Protein AF-A0A7C5KP78-F1 (afdb_monomer)

Radius of gyration: 16.14 Å; Cα contacts (8 Å, |Δi|>4): 33; chains: 1; bounding box: 38×17×43 Å

Secondary structure (DSSP, 8-state):
---PPPPPP-TT-------HHHHHHHHHHHSS--B-TTT--B-HHHHHHHHHHHHH-

Structure (mmCIF, N/CA/C/O backbone):
data_AF-A0A7C5KP78-F1
#
_entry.id   AF-A0A7C5KP78-F1
#
loop_
_atom_site.group_PDB
_atom_site.id
_atom_site.type_symbol
_atom_site.label_atom_id
_atom_site.label_alt_id
_atom_site.label_comp_id
_atom_site.label_asym_id
_atom_site.label_entity_id
_atom_site.label_seq_id
_atom_site.pdbx_PDB_ins_code
_atom_site.Cartn_x
_atom_site.Cartn_y
_atom_site.Cartn_z
_atom_site.occupancy
_atom_site.B_iso_or_equiv
_atom_site.auth_seq_id
_atom_site.auth_comp_id
_atom_site.auth_asym_id
_atom_site.auth_atom_id
_atom_site.pdbx_PDB_model_num
ATOM 1 N N . MET A 1 1 ? 13.973 3.511 26.318 1.00 57.12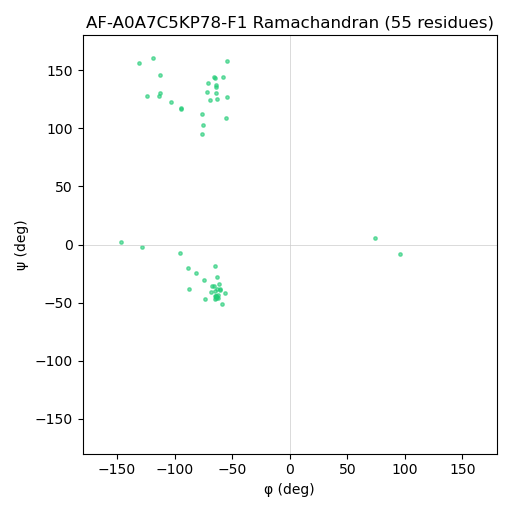 1 MET A N 1
ATOM 2 C CA . MET A 1 1 ? 12.856 3.885 25.426 1.00 57.12 1 MET A CA 1
ATOM 3 C C . MET A 1 1 ? 11.604 3.255 26.006 1.00 57.12 1 MET A C 1
ATOM 5 O O . MET A 1 1 ? 11.457 2.045 25.921 1.00 57.12 1 MET A O 1
ATOM 9 N N . THR A 1 2 ? 10.789 4.021 26.723 1.00 57.72 2 THR A N 1
ATOM 10 C CA . THR A 1 2 ? 9.594 3.484 27.386 1.00 57.72 2 THR A CA 1
ATOM 11 C C . THR A 1 2 ? 8.520 3.270 26.325 1.00 57.72 2 THR A C 1
ATOM 13 O O . THR A 1 2 ? 8.068 4.231 25.709 1.00 57.72 2 THR A O 1
ATOM 16 N N . GLN A 1 3 ? 8.169 2.016 26.048 1.00 57.34 3 GLN A N 1
ATOM 17 C CA . GLN A 1 3 ? 7.119 1.678 25.094 1.00 57.34 3 GLN A CA 1
ATOM 18 C C . GLN A 1 3 ? 5.757 1.953 25.737 1.00 57.34 3 GLN A C 1
ATOM 20 O O . GLN A 1 3 ? 5.296 1.195 26.586 1.00 57.34 3 GLN A O 1
ATOM 25 N N . THR A 1 4 ? 5.128 3.065 25.365 1.00 69.50 4 THR A N 1
ATOM 26 C CA . THR A 1 4 ? 3.748 3.373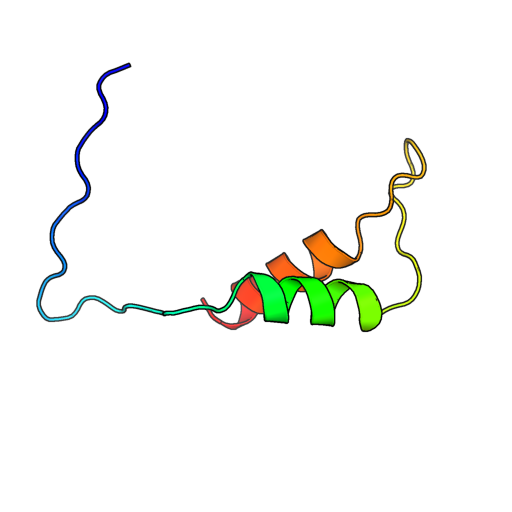 25.758 1.00 69.50 4 THR A CA 1
ATOM 27 C C . THR A 1 4 ? 2.805 2.401 25.050 1.00 69.50 4 THR A C 1
ATOM 29 O O . THR A 1 4 ? 2.835 2.294 23.823 1.00 69.50 4 THR A O 1
ATOM 32 N N . ALA A 1 5 ? 1.980 1.678 25.808 1.00 77.19 5 ALA A N 1
ATOM 33 C CA . ALA A 1 5 ? 0.965 0.795 25.241 1.00 77.19 5 ALA A CA 1
ATOM 34 C C . ALA A 1 5 ? -0.100 1.606 24.465 1.00 77.19 5 ALA A C 1
ATOM 36 O O . ALA A 1 5 ? -0.441 2.716 24.887 1.00 77.19 5 ALA A O 1
ATOM 37 N N . PRO A 1 6 ? -0.632 1.090 23.339 1.00 81.94 6 PRO A N 1
ATOM 38 C CA . PRO A 1 6 ? -1.639 1.795 22.548 1.00 81.94 6 PRO A CA 1
ATOM 39 C C . PRO A 1 6 ? -2.957 1.965 23.323 1.00 81.94 6 PRO A C 1
ATOM 41 O O . PRO A 1 6 ? -3.372 1.082 24.074 1.00 81.94 6 PRO A O 1
ATOM 44 N N . ARG A 1 7 ? -3.629 3.109 23.126 1.00 88.69 7 ARG A N 1
ATOM 45 C CA . ARG A 1 7 ? -4.943 3.402 23.726 1.00 88.69 7 ARG A CA 1
ATOM 46 C C .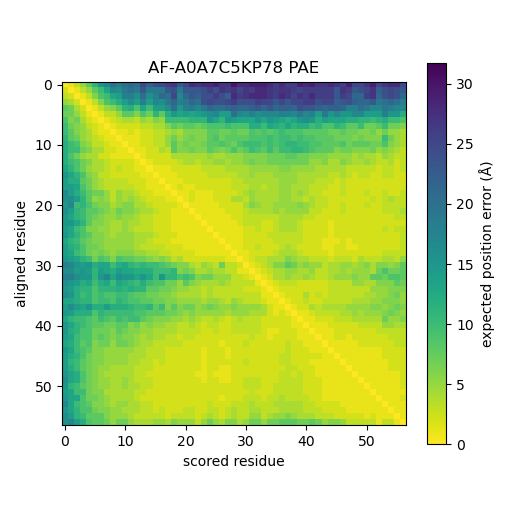 ARG A 1 7 ? -6.001 2.416 23.191 1.00 88.69 7 ARG A C 1
ATOM 48 O O . ARG A 1 7 ? -6.037 2.203 21.979 1.00 88.69 7 ARG A O 1
ATOM 55 N N . PRO A 1 8 ? -6.902 1.879 24.038 1.00 90.38 8 PRO A N 1
ATOM 56 C CA . PRO A 1 8 ? -8.054 1.100 23.579 1.00 90.38 8 PRO A CA 1
ATOM 57 C C . PRO A 1 8 ? -8.953 1.900 22.629 1.00 90.38 8 PRO A C 1
ATOM 59 O O . PRO A 1 8 ? -9.146 3.099 22.837 1.00 90.38 8 PRO A O 1
ATOM 62 N N . VAL A 1 9 ? -9.526 1.234 21.624 1.00 92.31 9 VAL A N 1
ATOM 63 C CA . VAL A 1 9 ? -10.525 1.820 20.713 1.00 92.31 9 VAL A CA 1
ATOM 64 C C . VAL A 1 9 ? -11.780 2.192 21.506 1.00 92.31 9 VAL A C 1
ATOM 66 O O . VAL A 1 9 ? -12.235 1.409 22.340 1.00 92.31 9 VAL A O 1
ATOM 69 N N . GLN A 1 10 ? -12.323 3.381 21.260 1.00 94.62 10 GLN A N 1
ATOM 70 C CA . GLN A 1 10 ? -13.487 3.933 21.954 1.00 94.62 10 GLN A CA 1
ATOM 71 C C . GLN A 1 10 ? -14.646 4.197 20.984 1.00 94.62 10 GLN A C 1
ATOM 73 O O . GLN A 1 10 ? -14.428 4.314 19.774 1.00 94.62 10 GLN A O 1
ATOM 78 N N . PRO A 1 11 ? -15.888 4.322 21.487 1.00 93.44 11 PRO A N 1
ATOM 79 C CA . PRO A 1 11 ? -17.018 4.746 20.668 1.00 93.44 11 PRO A CA 1
ATOM 80 C C . PRO A 1 11 ? -16.726 6.078 19.962 1.00 93.44 11 PRO A C 1
ATOM 82 O O . PRO A 1 11 ? -16.352 7.055 20.608 1.00 93.44 11 PRO A O 1
ATOM 85 N N . GLY A 1 12 ? -16.897 6.108 18.638 1.00 92.31 12 GLY A N 1
ATOM 86 C CA . GLY A 1 12 ? -16.598 7.271 17.794 1.00 92.31 12 GLY A CA 1
ATOM 87 C C . GLY A 1 12 ? -15.216 7.258 17.128 1.00 92.31 12 GLY A C 1
ATOM 88 O O . GLY A 1 12 ? -14.973 8.092 16.261 1.00 92.31 12 GLY A O 1
ATOM 89 N N . ASP A 1 13 ? -14.326 6.318 17.467 1.00 93.81 13 ASP A N 1
ATOM 90 C CA . ASP A 1 13 ? -13.060 6.142 16.744 1.00 93.81 13 ASP A CA 1
ATOM 91 C C . ASP A 1 13 ? -13.301 5.544 15.341 1.00 93.81 13 ASP A C 1
ATOM 93 O O . ASP A 1 13 ? -14.083 4.607 15.165 1.00 93.81 13 ASP A O 1
ATOM 97 N N . HIS A 1 14 ? -12.581 6.051 14.335 1.00 91.38 14 HIS A N 1
ATOM 98 C CA . HIS A 1 14 ? -12.607 5.522 12.969 1.00 91.38 14 HIS A CA 1
ATOM 99 C C . HIS A 1 14 ? -11.457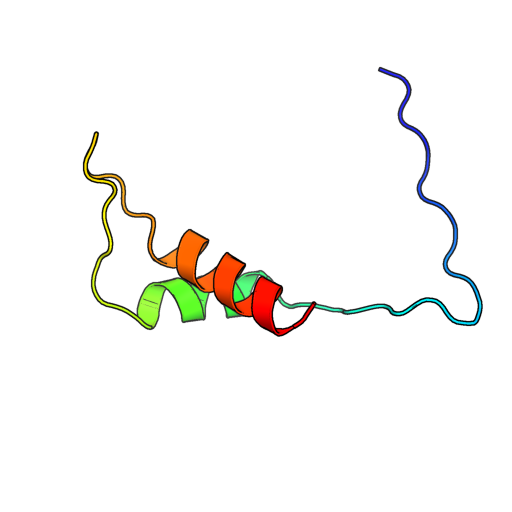 4.529 12.772 1.00 91.38 14 HIS A C 1
ATOM 101 O O . HIS A 1 14 ? -10.285 4.901 12.848 1.00 91.38 14 HIS A O 1
ATOM 107 N N . VAL A 1 15 ? -11.791 3.264 12.510 1.00 92.00 15 VAL A N 1
ATOM 108 C CA . VAL A 1 15 ? -10.813 2.182 12.325 1.00 92.00 15 VAL A CA 1
ATOM 109 C C . VAL A 1 15 ? -10.852 1.682 10.885 1.00 92.00 15 VAL A C 1
ATOM 111 O O . VAL A 1 15 ? -11.907 1.302 10.382 1.00 92.00 15 VAL A O 1
ATOM 114 N N . TYR A 1 16 ? -9.683 1.634 10.246 1.00 92.56 16 TYR A N 1
ATOM 115 C CA . TYR A 1 16 ? -9.503 1.093 8.901 1.00 92.56 16 TYR A CA 1
ATOM 116 C C . TYR A 1 16 ? -8.663 -0.183 8.956 1.00 92.56 16 TYR A C 1
ATOM 118 O O . TYR A 1 16 ? -7.580 -0.193 9.541 1.00 92.56 16 TYR A O 1
ATOM 126 N N . LEU A 1 17 ? -9.142 -1.248 8.313 1.00 93.62 17 LEU A N 1
ATOM 127 C CA . LEU A 1 17 ? -8.375 -2.472 8.091 1.00 93.62 17 LEU A CA 1
ATOM 128 C C . LEU A 1 17 ? -7.888 -2.494 6.640 1.00 93.62 17 LEU A C 1
ATOM 130 O O . LEU A 1 17 ? -8.696 -2.420 5.716 1.00 93.62 17 LEU A O 1
ATOM 134 N N . ILE A 1 18 ? -6.573 -2.584 6.442 1.00 92.94 18 ILE A N 1
ATOM 135 C CA . ILE A 1 18 ? -5.945 -2.491 5.120 1.00 92.94 18 ILE A CA 1
ATOM 136 C C . ILE A 1 18 ? -5.104 -3.743 4.862 1.00 92.94 18 ILE A C 1
ATOM 138 O O . ILE A 1 18 ? -4.227 -4.077 5.658 1.00 92.94 18 ILE A O 1
ATOM 142 N N . ASP A 1 19 ? -5.321 -4.399 3.720 1.00 95.06 19 ASP A N 1
ATOM 143 C CA . ASP A 1 19 ? -4.396 -5.412 3.203 1.00 95.06 19 ASP A CA 1
ATOM 144 C C . ASP A 1 19 ? -3.172 -4.727 2.583 1.00 95.06 19 ASP A C 1
ATOM 146 O O . ASP A 1 19 ? -3.167 -4.325 1.416 1.00 95.06 1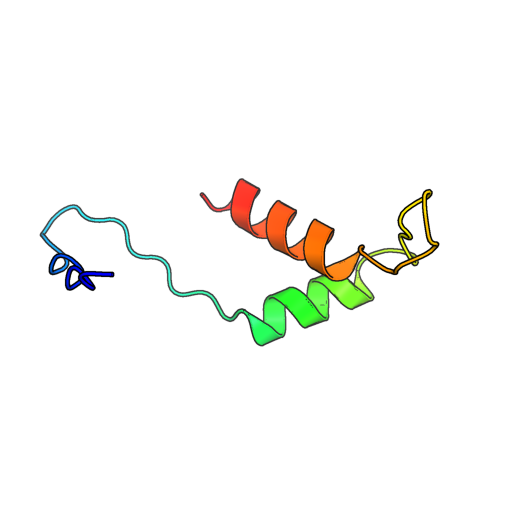9 ASP A O 1
ATOM 150 N N . GLY A 1 20 ? -2.117 -4.594 3.386 1.00 93.44 20 GLY A N 1
ATOM 151 C CA . GLY A 1 20 ? -0.865 -3.989 2.944 1.00 93.44 20 GLY A CA 1
ATOM 152 C C . GLY A 1 20 ? -0.192 -4.754 1.802 1.00 93.44 20 GLY A C 1
ATOM 153 O O . GLY A 1 20 ? 0.400 -4.129 0.922 1.00 93.44 20 GLY A O 1
ATOM 154 N N . SER A 1 21 ? -0.310 -6.084 1.779 1.00 95.00 21 SER A N 1
ATOM 155 C CA . SER A 1 21 ? 0.383 -6.939 0.810 1.00 95.00 21 SER A CA 1
ATOM 156 C C . SER A 1 21 ? -0.234 -6.840 -0.587 1.00 95.00 21 SER A C 1
ATOM 158 O O . SER A 1 21 ? 0.473 -6.593 -1.568 1.00 95.00 21 SER A O 1
ATOM 160 N N . GLY A 1 22 ? -1.563 -6.917 -0.681 1.00 93.88 22 GLY A N 1
ATOM 161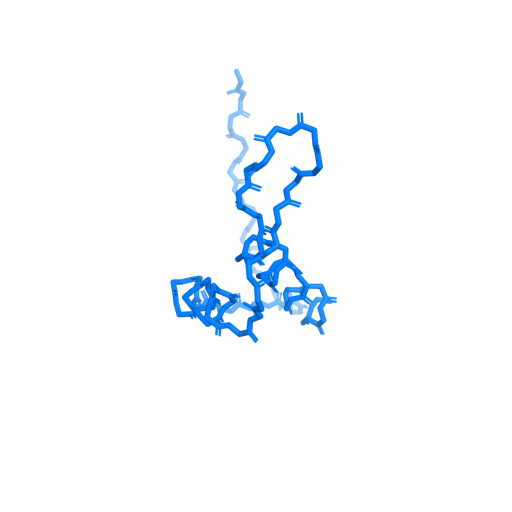 C CA . GLY A 1 22 ? -2.279 -6.713 -1.934 1.00 93.88 22 GLY A CA 1
ATOM 162 C C . GLY A 1 22 ? -2.118 -5.285 -2.452 1.00 93.88 22 GLY A C 1
ATOM 163 O O . GLY A 1 22 ? -1.902 -5.072 -3.648 1.00 93.88 22 GLY A O 1
ATOM 164 N N . TYR A 1 23 ? -2.150 -4.288 -1.563 1.00 93.69 23 TYR A N 1
ATOM 165 C CA . TYR A 1 23 ? -1.969 -2.889 -1.952 1.00 93.69 23 TYR A CA 1
ATOM 166 C C . TYR A 1 23 ? -0.565 -2.608 -2.498 1.00 93.69 23 TYR A C 1
ATOM 168 O O . TYR A 1 23 ? -0.447 -1.983 -3.555 1.00 93.69 23 TYR A O 1
ATOM 176 N N . ILE A 1 24 ? 0.498 -3.070 -1.829 1.00 94.38 24 ILE A N 1
ATOM 177 C CA . ILE A 1 24 ? 1.867 -2.837 -2.313 1.00 94.38 24 ILE A CA 1
ATOM 178 C C . ILE A 1 24 ? 2.132 -3.592 -3.623 1.00 94.38 24 ILE A C 1
ATOM 180 O O . ILE A 1 24 ? 2.769 -3.045 -4.524 1.00 94.38 24 ILE A O 1
ATOM 184 N N . PHE A 1 25 ? 1.573 -4.798 -3.783 1.00 94.44 25 PHE A N 1
ATOM 185 C CA . PHE A 1 25 ? 1.676 -5.568 -5.025 1.00 94.44 25 PHE A CA 1
ATOM 186 C C . PHE A 1 25 ? 1.002 -4.849 -6.197 1.00 94.44 25 PHE A C 1
ATOM 188 O O . PHE A 1 25 ? 1.587 -4.727 -7.277 1.00 94.44 25 PHE A O 1
ATOM 195 N N . ARG A 1 26 ? -0.208 -4.318 -5.984 1.00 94.06 26 ARG A N 1
ATOM 196 C CA . ARG A 1 26 ? -0.904 -3.508 -6.993 1.00 94.06 26 ARG A CA 1
ATOM 197 C C . ARG A 1 26 ? -0.126 -2.239 -7.325 1.00 94.06 26 ARG A C 1
ATOM 199 O O . ARG A 1 26 ? 0.013 -1.918 -8.500 1.00 94.06 26 ARG A O 1
ATOM 206 N N . ALA A 1 27 ? 0.412 -1.547 -6.319 1.00 93.75 27 ALA A N 1
ATOM 207 C CA . ALA A 1 27 ? 1.215 -0.343 -6.525 1.00 93.75 27 ALA A CA 1
ATOM 208 C C . ALA A 1 27 ? 2.472 -0.616 -7.366 1.00 93.75 27 ALA A C 1
ATOM 210 O O . ALA A 1 27 ? 2.820 0.199 -8.216 1.00 93.75 27 ALA A O 1
ATOM 211 N N . TYR A 1 28 ? 3.123 -1.764 -7.156 1.00 92.81 28 TYR A N 1
ATOM 212 C CA . TYR A 1 28 ? 4.307 -2.166 -7.917 1.00 92.81 28 TYR A CA 1
ATOM 213 C C . TYR A 1 28 ? 4.014 -2.369 -9.412 1.00 92.81 28 TYR A C 1
ATOM 215 O O . TYR A 1 28 ? 4.827 -1.981 -10.243 1.00 92.81 28 TYR A O 1
ATOM 223 N N . HIS A 1 29 ? 2.849 -2.927 -9.760 1.00 92.44 29 HIS A N 1
ATOM 224 C CA . HIS A 1 29 ? 2.498 -3.261 -11.148 1.00 92.44 29 HIS A CA 1
ATOM 225 C C . HIS A 1 29 ? 1.680 -2.183 -11.882 1.00 92.44 29 HIS A C 1
ATOM 227 O O . HIS A 1 29 ? 1.428 -2.322 -13.076 1.00 92.44 29 HIS A O 1
ATOM 233 N N . ALA A 1 30 ? 1.228 -1.128 -11.199 1.00 90.44 30 ALA A N 1
ATOM 234 C CA . ALA A 1 30 ? 0.303 -0.149 -11.778 1.00 90.44 30 ALA A CA 1
ATOM 235 C C . ALA A 1 30 ? 0.967 0.922 -12.662 1.00 90.44 30 ALA A C 1
ATOM 237 O O . ALA A 1 30 ? 0.289 1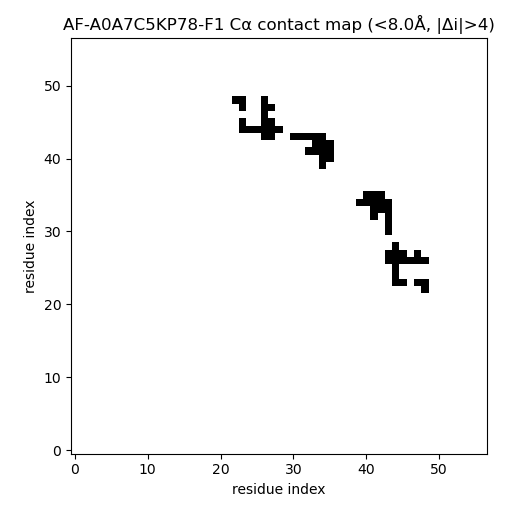.522 -13.494 1.00 90.44 30 ALA A O 1
ATOM 238 N N . LEU A 1 31 ? 2.256 1.211 -12.462 1.00 80.00 31 LEU A N 1
ATOM 239 C CA . LEU A 1 31 ? 2.962 2.310 -13.127 1.00 80.00 31 LEU A CA 1
ATOM 240 C C . LEU A 1 31 ? 4.289 1.831 -13.738 1.00 80.00 31 LEU A C 1
ATOM 242 O O . LEU A 1 31 ? 4.862 0.855 -13.250 1.00 80.00 31 LEU A O 1
ATOM 246 N N . PRO A 1 32 ? 4.817 2.528 -14.766 1.00 82.19 32 PRO A N 1
ATOM 247 C CA . PRO A 1 32 ? 6.173 2.300 -15.259 1.00 82.19 32 PRO A CA 1
ATOM 248 C C . PRO A 1 32 ? 7.220 2.418 -14.136 1.00 82.19 32 PRO A C 1
ATOM 250 O O . PRO A 1 32 ? 6.962 3.104 -13.141 1.00 82.19 32 PRO A O 1
ATOM 253 N N . PRO A 1 33 ? 8.416 1.815 -14.287 1.00 81.25 33 PRO A N 1
ATOM 254 C CA . PRO A 1 33 ? 9.463 1.880 -13.273 1.00 81.25 33 PRO A CA 1
ATOM 255 C C . PRO A 1 33 ? 9.823 3.326 -12.916 1.00 81.25 33 PRO A C 1
ATOM 257 O O . PRO A 1 33 ? 10.443 4.048 -13.694 1.00 81.25 33 PRO A O 1
ATOM 26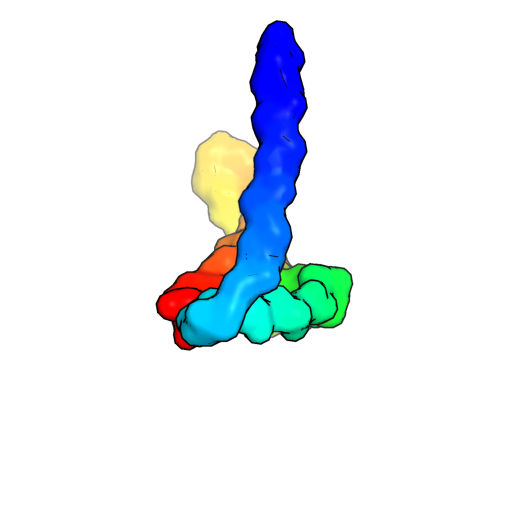0 N N . LEU A 1 34 ? 9.431 3.747 -11.716 1.00 88.50 34 LEU A N 1
ATOM 261 C CA . LEU A 1 34 ? 9.805 5.034 -11.146 1.00 88.50 34 LEU A CA 1
ATOM 262 C C . LEU A 1 34 ? 11.038 4.840 -10.276 1.00 88.50 34 LEU A C 1
ATOM 264 O O . LEU A 1 34 ? 10.997 4.116 -9.275 1.00 88.50 34 LEU A O 1
ATOM 268 N N . THR A 1 35 ? 12.127 5.495 -10.661 1.00 92.56 35 THR A N 1
ATOM 269 C CA . THR A 1 35 ? 13.407 5.442 -9.961 1.00 92.56 35 THR A CA 1
ATOM 270 C C . THR A 1 35 ? 13.746 6.792 -9.347 1.00 92.56 35 THR A C 1
ATOM 272 O O . THR A 1 35 ? 13.422 7.862 -9.873 1.00 92.56 35 THR A O 1
ATOM 275 N N . ARG A 1 36 ? 14.403 6.754 -8.190 1.00 93.38 36 ARG A N 1
ATOM 276 C CA . ARG A 1 36 ? 14.923 7.954 -7.545 1.00 93.38 36 ARG A CA 1
ATOM 277 C C . ARG A 1 36 ? 16.129 8.469 -8.332 1.00 93.38 36 ARG A C 1
ATOM 279 O O . ARG A 1 36 ? 17.054 7.723 -8.622 1.00 93.38 36 ARG A O 1
ATOM 286 N N . LYS A 1 37 ? 16.146 9.769 -8.640 1.00 90.81 37 LYS A N 1
ATOM 287 C CA . LYS A 1 37 ? 17.190 10.389 -9.479 1.00 90.81 37 LYS A CA 1
ATOM 288 C C . LYS A 1 37 ? 18.603 10.340 -8.882 1.00 90.81 37 LYS A C 1
ATOM 290 O O . LYS A 1 37 ? 19.561 10.367 -9.639 1.00 90.81 37 LYS A O 1
ATOM 295 N N . SER A 1 38 ? 18.739 10.306 -7.555 1.00 95.19 38 SER A N 1
ATOM 296 C CA . SER A 1 38 ? 20.042 10.374 -6.876 1.00 95.19 38 SER A CA 1
ATOM 297 C C . SER A 1 38 ? 20.859 9.085 -6.962 1.00 95.19 38 SER A C 1
ATOM 299 O O . SER A 1 38 ? 22.080 9.147 -6.932 1.00 95.19 38 SER A O 1
ATOM 301 N N . ASP A 1 39 ? 20.201 7.927 -7.025 1.00 94.62 39 ASP A N 1
ATOM 302 C CA . ASP A 1 39 ? 20.848 6.611 -6.905 1.00 94.62 39 ASP A CA 1
ATOM 303 C C . ASP A 1 39 ? 20.182 5.508 -7.744 1.00 94.62 39 ASP A C 1
ATOM 305 O O . ASP A 1 39 ? 20.598 4.354 -7.697 1.00 94.62 39 ASP A O 1
ATOM 309 N N . GLY A 1 40 ? 19.147 5.839 -8.517 1.00 92.19 40 GLY A N 1
ATOM 310 C CA . GLY A 1 40 ? 18.447 4.897 -9.384 1.00 92.19 40 GLY A CA 1
ATOM 311 C C . GLY A 1 40 ? 17.541 3.904 -8.653 1.00 92.19 40 GLY A C 1
ATOM 312 O O . GLY A 1 40 ? 16.985 3.026 -9.314 1.00 92.19 40 GLY A O 1
ATOM 313 N N . LEU A 1 41 ? 17.342 4.017 -7.331 1.00 94.50 41 LEU A N 1
ATOM 314 C CA . LEU A 1 41 ? 16.543 3.032 -6.596 1.00 94.50 41 LEU A CA 1
ATOM 315 C C . LEU A 1 41 ? 15.075 3.048 -7.068 1.00 94.50 41 LEU A C 1
ATOM 317 O O . LEU A 1 41 ? 14.464 4.123 -7.085 1.00 94.50 41 LEU A O 1
ATOM 321 N N . PRO A 1 42 ? 14.466 1.891 -7.394 1.00 92.75 42 PRO A N 1
ATOM 322 C CA . PRO A 1 42 ? 13.038 1.805 -7.675 1.00 92.75 42 PRO A CA 1
ATOM 323 C C . PRO A 1 42 ? 12.208 2.181 -6.443 1.00 92.75 42 PRO A C 1
ATOM 325 O O . PRO A 1 42 ? 12.360 1.597 -5.372 1.00 92.75 42 PRO A O 1
ATOM 328 N N . VAL A 1 43 ? 11.310 3.153 -6.594 1.00 94.56 43 VAL A N 1
ATOM 329 C CA . VAL A 1 43 ? 10.470 3.682 -5.500 1.00 94.56 43 VAL A CA 1
ATOM 330 C C . VAL A 1 43 ? 8.978 3.715 -5.837 1.00 94.56 43 VAL A C 1
ATOM 332 O O . VAL A 1 43 ? 8.166 4.063 -4.981 1.00 94.56 43 VAL A O 1
ATOM 335 N N . GLY A 1 44 ? 8.597 3.316 -7.056 1.00 93.19 44 GLY A N 1
ATOM 336 C CA . GLY A 1 44 ? 7.218 3.402 -7.551 1.00 93.19 44 GLY A CA 1
ATOM 337 C C . GLY A 1 44 ? 6.185 2.687 -6.676 1.00 93.19 44 GLY A C 1
ATOM 338 O O . GLY A 1 44 ? 5.137 3.258 -6.390 1.00 93.19 44 GLY A O 1
ATOM 339 N N . ALA A 1 45 ? 6.498 1.491 -6.168 1.00 94.44 45 ALA A N 1
ATOM 340 C CA . ALA A 1 45 ? 5.577 0.751 -5.302 1.00 94.44 45 ALA A CA 1
ATOM 341 C C . ALA A 1 45 ? 5.298 1.485 -3.985 1.00 94.44 45 ALA A C 1
ATOM 343 O O . ALA A 1 45 ? 4.145 1.637 -3.591 1.00 94.44 45 ALA A O 1
ATOM 344 N N . VAL A 1 46 ? 6.344 1.996 -3.330 1.00 93.88 46 VAL A N 1
ATOM 345 C CA . VAL A 1 46 ? 6.215 2.734 -2.065 1.00 93.88 46 VAL A CA 1
ATOM 346 C C . VAL A 1 46 ? 5.443 4.036 -2.284 1.00 93.88 46 VAL A C 1
ATOM 348 O O . VAL A 1 46 ? 4.525 4.343 -1.526 1.00 93.88 46 VAL A O 1
ATOM 351 N N . GLN A 1 47 ? 5.758 4.770 -3.355 1.00 93.88 47 GLN A N 1
ATOM 352 C CA . GLN A 1 47 ? 5.051 6.000 -3.712 1.00 93.88 47 GLN A CA 1
ATOM 353 C C . GLN A 1 47 ? 3.569 5.742 -4.024 1.00 93.88 47 GLN A C 1
ATOM 355 O O . GLN A 1 47 ? 2.698 6.473 -3.545 1.00 93.88 47 GLN A O 1
ATOM 360 N N . GLY A 1 48 ? 3.269 4.708 -4.814 1.00 93.62 48 GLY A N 1
ATOM 361 C CA . GLY A 1 48 ? 1.902 4.332 -5.168 1.00 93.62 48 GLY A CA 1
ATOM 362 C C . GLY A 1 48 ? 1.097 3.897 -3.945 1.00 93.62 48 GLY A C 1
ATOM 363 O O . GLY A 1 48 ? -0.026 4.359 -3.754 1.00 93.62 48 GLY A O 1
ATOM 364 N N . PHE A 1 49 ? 1.696 3.086 -3.072 1.00 95.31 49 PHE A N 1
ATOM 365 C CA . PHE A 1 49 ? 1.094 2.673 -1.806 1.00 95.31 49 PHE A CA 1
ATOM 366 C C . PHE A 1 49 ? 0.762 3.869 -0.908 1.00 95.31 49 PHE A C 1
ATOM 368 O O . PHE A 1 49 ? -0.391 4.031 -0.508 1.00 95.31 49 PHE A O 1
ATOM 375 N N . ALA A 1 50 ? 1.730 4.758 -0.672 1.00 95.12 50 ALA A N 1
ATOM 376 C CA . ALA A 1 50 ? 1.521 5.963 0.130 1.00 95.12 50 ALA A CA 1
ATOM 377 C C . ALA A 1 50 ? 0.439 6.881 -0.468 1.00 95.12 50 ALA A C 1
ATOM 379 O O . ALA A 1 50 ? -0.392 7.417 0.260 1.00 95.12 50 ALA A O 1
ATOM 380 N N . SER A 1 51 ? 0.393 7.007 -1.798 1.00 94.62 51 SER A N 1
ATOM 381 C CA . SER A 1 51 ? -0.631 7.801 -2.490 1.00 94.62 51 SER A CA 1
ATOM 382 C C . SER A 1 51 ? -2.038 7.217 -2.333 1.00 94.62 51 SER A C 1
ATOM 384 O O . SER A 1 51 ? -3.003 7.971 -2.245 1.00 94.62 51 SER A O 1
ATOM 386 N N . MET A 1 52 ? -2.178 5.886 -2.309 1.00 94.44 52 MET A N 1
ATOM 387 C CA . MET A 1 52 ? -3.466 5.234 -2.043 1.00 94.44 52 MET A CA 1
ATOM 388 C C . MET A 1 52 ? -3.920 5.455 -0.599 1.00 94.44 52 MET A C 1
ATOM 390 O O . MET A 1 52 ? -5.092 5.746 -0.384 1.00 94.44 52 MET A O 1
ATOM 394 N N . LEU A 1 53 ? -3.000 5.380 0.369 1.00 94.62 53 LEU A N 1
ATOM 395 C CA . LEU A 1 53 ? -3.307 5.682 1.770 1.00 94.62 53 LEU A CA 1
ATOM 396 C C . LEU A 1 53 ? -3.713 7.148 1.963 1.00 94.62 53 LEU A C 1
ATOM 398 O O . LEU A 1 53 ? -4.721 7.413 2.601 1.00 94.62 53 LEU A O 1
ATOM 402 N N . ASN A 1 54 ? -2.999 8.094 1.347 1.00 95.12 54 ASN A N 1
ATOM 403 C CA . ASN A 1 54 ? -3.313 9.526 1.441 1.00 95.12 54 ASN A CA 1
ATOM 404 C C . ASN A 1 54 ? -4.664 9.908 0.810 1.00 95.12 54 ASN A C 1
ATOM 406 O O . ASN A 1 54 ? -5.157 11.001 1.036 1.00 95.12 54 ASN A O 1
ATOM 410 N N . LYS A 1 55 ? -5.232 9.059 -0.052 1.00 92.75 55 LYS A N 1
ATOM 411 C CA . LYS A 1 55 ? -6.585 9.261 -0.595 1.00 92.75 55 LYS A CA 1
ATOM 412 C C . LYS A 1 55 ? -7.670 8.638 0.280 1.00 92.75 55 LYS A C 1
ATOM 414 O O . LYS A 1 55 ? -8.837 8.965 0.098 1.00 92.75 55 LYS A O 1
ATOM 419 N N . LEU A 1 56 ? -7.296 7.683 1.128 1.00 91.75 56 LEU A N 1
ATOM 420 C CA . LEU A 1 56 ? -8.207 6.977 2.023 1.00 91.75 56 LEU A CA 1
ATOM 421 C C . LEU A 1 56 ? -8.384 7.721 3.352 1.00 91.75 56 LEU A C 1
ATOM 423 O O . LEU A 1 56 ? -9.482 7.705 3.902 1.00 91.75 56 LEU A O 1
ATOM 427 N N . LEU A 1 57 ? -7.295 8.301 3.862 1.00 88.88 57 LEU A N 1
ATOM 428 C CA . LEU A 1 57 ? -7.226 9.055 5.116 1.00 88.88 57 LEU A CA 1
ATOM 429 C C . LEU A 1 57 ? -7.625 10.517 4.905 1.00 88.88 57 LEU A C 1
ATOM 431 O O . LEU A 1 57 ? -8.293 11.054 5.814 1.00 88.88 57 LEU A O 1
#

Nearest PDB structures (foldseek):
  5k5h-assembly1_A  TM=2.690E-01  e=5.523E+00  Homo sapiens
  6e93-assembly1_A  TM=2.694E-01  e=6.356E+00  Homo sapiens

Sequence (57 aa):
MTQTAPRPVQPGDHVYLIDGSGYIFRAYHALPPLTRKSDGLPVGAVQGFASMLNKLL

Solvent-accessible surface area (backbone atoms only — not comparable to full-atom values): 3811 Å² total; per-residue (Å²): 133,88,8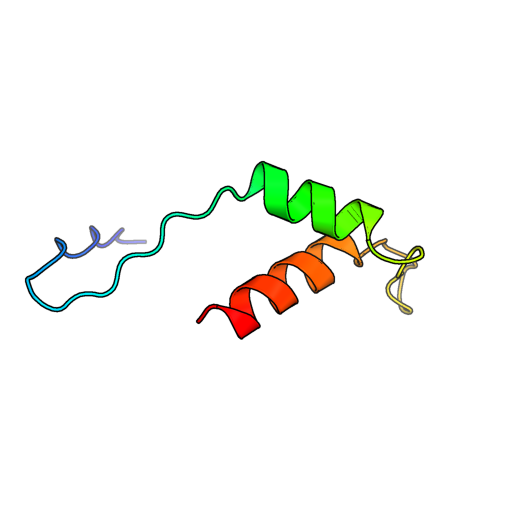2,77,78,82,80,78,90,55,96,89,66,87,84,84,90,77,66,62,67,65,44,37,53,50,24,50,73,72,56,77,94,36,54,41,90,91,77,60,50,78,44,37,25,62,54,42,34,52,54,53,48,68,73,72,109

Mean predicted aligned error: 6.03 Å

Foldseek 3Di:
DDDDDDDDDDPPDDDDDDDLPVQLVCQVPVDDFDADPPPRHGCRSVVSSVVVVVVVD

pLDDT: mean 89.76, std 9.07, range [57.12, 95.31]